Protein AF-A0A2U0TZ10-F1 (afdb_monomer_lite)

pLDDT: mean 71.14, std 18.05, range [31.08, 91.94]

Secondary structure (DSSP, 8-state):
-EEEEEEE--TTS--EEEEEEES-SSS-HHHHHHHHHHHHHHHHH------S-SSHHHHHHHHHHHHHHHHHHHHHHHH-SS---HHHHHHHHHHHTTS---HHHHHH-HHHHHHHHHHHHHSPPP-----SS----EEEEETTEEEEE---S----

InterPro domains:
  IPR012337 Ribonuclease H-like superfamily [SSF53098] (5-83)

Sequence (157 aa):
ARIITYVDIKKGKMPKLVSLLTNDFDMSMETIVAIYRRRWQIKQNFPLRYFYGESANAIKIQIWVTLIANLLLSLMQSSLQRRWSFSGLATMVRIVLMEYLNMNNFFNMPDADMKLMLEAAAESPPEVTENEQGGLSLTCCHPNYCVSMSWNEDFYV

Structure (mmCIF, N/CA/C/O backbone):
data_AF-A0A2U0TZ10-F1
#
_entry.id   AF-A0A2U0TZ10-F1
#
loop_
_atom_site.group_PDB
_atom_site.id
_atom_site.type_symbol
_atom_site.label_atom_id
_atom_site.label_alt_id
_atom_site.label_comp_id
_atom_site.label_asym_id
_atom_site.label_entity_id
_atom_site.label_seq_id
_atom_site.pdbx_PDB_ins_code
_atom_site.Cartn_x
_atom_site.Cartn_y
_atom_site.Cartn_z
_atom_site.occupancy
_atom_site.B_iso_or_equiv
_atom_site.auth_seq_id
_atom_site.auth_comp_id
_atom_site.auth_asym_id
_atom_site.auth_atom_id
_atom_site.pdbx_PDB_model_num
ATOM 1 N N . ALA A 1 1 ? -27.972 -1.404 10.215 1.00 79.94 1 ALA A N 1
ATOM 2 C CA . ALA A 1 1 ? -26.557 -1.119 10.521 1.00 79.94 1 ALA A CA 1
ATOM 3 C C . ALA A 1 1 ? -26.297 -1.340 12.010 1.00 79.94 1 ALA A C 1
ATOM 5 O O . ALA A 1 1 ? -27.170 -1.032 12.813 1.00 79.94 1 ALA A O 1
ATOM 6 N N . ARG A 1 2 ? -25.132 -1.882 12.376 1.00 88.75 2 ARG A N 1
ATOM 7 C CA . ARG A 1 2 ? -24.698 -2.157 13.757 1.00 88.75 2 ARG A CA 1
ATOM 8 C C . ARG A 1 2 ? -23.545 -1.224 14.122 1.00 88.75 2 ARG A C 1
ATOM 10 O O . ARG A 1 2 ? -22.672 -0.971 13.294 1.00 88.75 2 ARG A O 1
ATOM 17 N N . ILE A 1 3 ? -23.541 -0.719 15.352 1.00 89.81 3 ILE A N 1
ATOM 18 C CA . ILE A 1 3 ? -22.454 0.111 15.880 1.00 89.81 3 ILE A CA 1
ATOM 19 C C . ILE A 1 3 ? -21.574 -0.745 16.786 1.00 89.81 3 ILE A C 1
ATOM 21 O O . ILE A 1 3 ? -22.067 -1.469 17.648 1.00 89.81 3 ILE A O 1
ATOM 25 N N . ILE A 1 4 ? -20.267 -0.662 16.572 1.00 89.75 4 ILE A N 1
ATOM 26 C CA . ILE A 1 4 ? -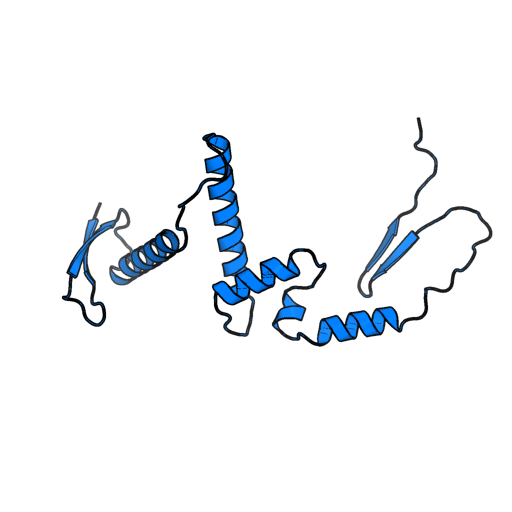19.245 -1.359 17.343 1.00 89.75 4 ILE A CA 1
ATOM 27 C C . ILE A 1 4 ? -18.343 -0.316 17.985 1.00 89.75 4 ILE A C 1
ATOM 29 O O . ILE A 1 4 ? -17.707 0.467 17.283 1.00 89.75 4 ILE A O 1
ATOM 33 N N . THR A 1 5 ? -18.249 -0.335 19.310 1.00 90.50 5 THR A N 1
ATOM 34 C CA . THR A 1 5 ? -17.362 0.556 20.060 1.00 90.50 5 THR A CA 1
ATOM 35 C C . THR A 1 5 ? -16.190 -0.246 20.597 1.00 90.50 5 THR A C 1
ATOM 37 O O . THR A 1 5 ? -16.392 -1.239 21.289 1.00 90.50 5 THR A O 1
ATOM 40 N N . TYR A 1 6 ? -14.967 0.189 20.299 1.00 89.00 6 TYR A N 1
ATOM 41 C CA . TYR A 1 6 ? -13.751 -0.426 20.826 1.00 89.00 6 TYR A CA 1
ATOM 42 C C . TYR A 1 6 ? -12.790 0.634 21.370 1.00 89.00 6 TYR A C 1
ATOM 44 O O . TYR A 1 6 ? -12.867 1.819 21.027 1.00 89.00 6 TYR A O 1
ATOM 52 N N . VAL A 1 7 ? -11.872 0.201 22.231 1.00 87.62 7 VAL A N 1
ATOM 53 C CA . VAL A 1 7 ? -10.833 1.061 22.806 1.00 87.62 7 VAL A CA 1
ATOM 54 C C . VAL A 1 7 ? -9.569 0.953 21.954 1.00 87.62 7 VAL A C 1
ATOM 56 O O . VAL A 1 7 ? -8.966 -0.115 21.851 1.00 87.62 7 VAL A O 1
ATOM 59 N N . ASP A 1 8 ? -9.143 2.057 21.339 1.00 85.31 8 ASP A N 1
ATOM 60 C CA . ASP A 1 8 ? -7.860 2.132 20.642 1.00 85.31 8 ASP A CA 1
ATOM 61 C C . ASP A 1 8 ? -6.762 2.537 21.634 1.00 85.31 8 ASP A C 1
ATOM 63 O O . ASP A 1 8 ? -6.651 3.699 22.033 1.00 85.31 8 ASP A O 1
ATOM 67 N N . ILE A 1 9 ? -5.958 1.556 22.048 1.00 84.06 9 ILE A N 1
ATOM 68 C CA . ILE A 1 9 ? -4.816 1.752 22.945 1.00 84.06 9 ILE A CA 1
ATOM 69 C C . ILE A 1 9 ? -3.562 1.928 22.083 1.00 84.06 9 ILE A C 1
ATOM 71 O O . ILE A 1 9 ? -3.116 0.996 21.413 1.00 84.06 9 ILE A O 1
ATOM 75 N N . LYS A 1 10 ? -2.980 3.131 22.091 1.00 80.62 10 LYS A N 1
ATOM 76 C CA . LYS A 1 10 ? -1.712 3.444 21.411 1.00 80.62 10 LYS A CA 1
ATOM 77 C C . LYS A 1 10 ? -0.640 3.743 22.454 1.00 80.62 10 LYS A C 1
ATOM 79 O O . LYS A 1 10 ? -0.902 4.492 23.391 1.00 80.62 10 LYS A O 1
ATOM 84 N N . LYS A 1 11 ? 0.569 3.184 22.288 1.00 72.88 11 LYS A N 1
ATOM 85 C CA . LYS A 1 11 ? 1.704 3.442 23.196 1.00 72.88 11 LYS A CA 1
ATOM 86 C C . LYS A 1 11 ? 1.907 4.956 23.362 1.00 72.88 11 LYS A C 1
ATOM 88 O O . LYS A 1 11 ? 2.079 5.661 22.370 1.00 72.88 11 LYS A O 1
ATOM 93 N N . GLY A 1 12 ? 1.855 5.436 24.606 1.00 73.81 12 GLY A N 1
ATOM 94 C CA . GLY A 1 12 ? 2.066 6.846 24.955 1.00 73.81 12 GLY A CA 1
ATOM 95 C C . GLY A 1 12 ? 0.871 7.784 24.734 1.00 73.81 12 GLY A C 1
ATOM 96 O O . GLY A 1 12 ? 1.049 8.995 24.817 1.00 73.81 12 GLY A O 1
ATOM 97 N N . LYS A 1 13 ? -0.336 7.275 24.444 1.00 79.69 13 LYS A N 1
ATOM 98 C CA . LYS A 1 13 ? -1.557 8.093 24.326 1.00 79.69 13 LYS A CA 1
ATOM 99 C C . LYS A 1 13 ? -2.681 7.548 25.201 1.00 79.69 13 LYS A C 1
ATOM 101 O O . LYS A 1 13 ? -2.763 6.346 25.441 1.00 79.69 13 LYS A O 1
ATOM 106 N N . MET A 1 14 ? -3.560 8.449 25.635 1.00 80.69 14 MET A N 1
ATOM 107 C CA . MET A 1 14 ? -4.781 8.103 26.364 1.00 80.69 14 MET A CA 1
ATOM 108 C C . MET A 1 14 ? -5.639 7.134 25.528 1.00 80.69 14 MET A C 1
ATOM 110 O O . MET A 1 14 ? -5.754 7.335 24.311 1.00 80.69 14 MET A O 1
ATOM 114 N N . PRO A 1 15 ? -6.236 6.098 26.146 1.00 84.12 15 PRO A N 1
ATOM 115 C CA . PRO A 1 15 ? -7.136 5.184 25.453 1.00 84.12 15 PRO A CA 1
ATOM 116 C C . PRO A 1 15 ? -8.307 5.969 24.854 1.00 84.12 15 PRO A C 1
ATOM 118 O O . PRO A 1 15 ? -8.990 6.714 25.556 1.00 84.12 15 PRO A O 1
ATOM 121 N N . LYS A 1 16 ? -8.527 5.826 23.542 1.00 85.25 16 LYS A N 1
ATOM 122 C CA . LYS A 1 16 ? -9.603 6.529 22.832 1.00 85.25 16 LYS A CA 1
ATOM 123 C C . LYS A 1 16 ? -10.712 5.554 22.466 1.00 85.25 16 LYS A C 1
ATOM 125 O O . LYS A 1 16 ? -10.454 4.545 21.815 1.00 85.25 16 LYS A O 1
ATOM 130 N N . LEU A 1 17 ? -11.945 5.888 22.836 1.00 86.81 17 LEU A N 1
ATOM 131 C CA . LEU A 1 17 ? -13.128 5.173 22.365 1.00 86.81 17 LEU A CA 1
ATOM 132 C C . LEU A 1 17 ? -13.387 5.537 20.902 1.00 86.81 17 LEU A C 1
ATOM 134 O O . LEU A 1 17 ? -13.510 6.713 20.549 1.00 86.81 17 LEU A O 1
ATOM 138 N N . VAL A 1 18 ? -13.436 4.520 20.049 1.00 86.88 18 VAL A N 1
ATOM 139 C CA . VAL A 1 18 ? -13.736 4.655 18.624 1.00 86.88 18 VAL A CA 1
ATOM 140 C C . VAL A 1 18 ? -14.981 3.836 18.323 1.00 86.88 18 VAL A C 1
ATOM 142 O O . VAL A 1 18 ? -15.038 2.644 18.618 1.00 86.88 18 VAL A O 1
ATOM 145 N N . SER A 1 19 ? -15.972 4.498 17.731 1.00 89.62 19 SER A N 1
ATOM 146 C CA . SER A 1 19 ? -17.214 3.885 17.271 1.00 89.62 19 SER A CA 1
ATOM 147 C C . SER A 1 19 ? -17.145 3.654 15.761 1.00 89.62 19 SER A C 1
ATOM 149 O O . SER A 1 19 ? -16.790 4.558 15.001 1.00 89.62 19 SER A O 1
ATOM 151 N N . LEU A 1 20 ? -17.432 2.427 15.334 1.00 88.94 20 LEU A N 1
ATOM 152 C CA . LEU A 1 20 ? -17.440 1.977 13.947 1.00 88.94 20 LEU A CA 1
ATOM 153 C C . LEU A 1 20 ? -18.857 1.570 13.548 1.00 88.94 20 LEU A C 1
ATOM 155 O O . LEU A 1 20 ? -19.531 0.848 14.280 1.00 88.94 20 LEU A O 1
ATOM 159 N N . LEU A 1 21 ? -19.282 1.986 12.358 1.00 89.69 21 LEU A N 1
ATOM 160 C CA . LEU A 1 21 ? -20.550 1.568 11.767 1.00 89.69 21 LEU A CA 1
ATOM 161 C C . LEU A 1 21 ? -20.302 0.407 10.800 1.00 89.69 21 LEU A C 1
ATOM 163 O O . LEU A 1 21 ? -19.526 0.543 9.857 1.00 89.69 21 LEU A O 1
ATOM 167 N N . THR A 1 22 ? -20.956 -0.729 11.010 1.00 88.44 22 THR A N 1
ATOM 168 C CA . THR A 1 22 ? -20.883 -1.884 10.108 1.00 88.44 22 THR A CA 1
ATOM 169 C C . THR A 1 22 ? -22.259 -2.211 9.533 1.00 88.44 22 THR A C 1
ATOM 171 O O . THR A 1 22 ? -23.288 -2.037 10.197 1.00 88.44 22 THR A O 1
ATOM 174 N N . ASN A 1 23 ? -22.279 -2.662 8.279 1.00 91.94 23 ASN A N 1
ATOM 175 C CA . ASN A 1 23 ? -23.472 -3.249 7.668 1.00 91.94 23 ASN A CA 1
ATOM 176 C C . ASN A 1 23 ? -23.540 -4.771 7.871 1.00 91.94 23 ASN A C 1
ATOM 178 O O . ASN A 1 23 ? -24.596 -5.363 7.697 1.00 91.94 23 ASN A O 1
ATOM 182 N N . ASP A 1 24 ? -22.420 -5.386 8.245 1.00 86.75 24 ASP A N 1
ATOM 183 C CA . ASP A 1 24 ? -22.313 -6.816 8.512 1.00 86.75 24 ASP A CA 1
ATOM 184 C C . ASP A 1 24 ? -22.652 -7.094 9.983 1.00 86.75 24 ASP A C 1
ATOM 186 O O . ASP A 1 24 ? -22.096 -6.448 10.884 1.00 86.75 24 ASP A O 1
ATOM 190 N N . PHE A 1 25 ? -23.597 -8.006 10.216 1.00 86.69 25 PHE A N 1
ATOM 191 C CA . PHE A 1 25 ? -24.086 -8.362 11.547 1.00 86.69 25 PHE A CA 1
ATOM 192 C C . PHE A 1 25 ? -23.500 -9.673 12.079 1.00 86.69 25 PHE A C 1
ATOM 194 O O . PHE A 1 25 ? -23.435 -9.822 13.301 1.00 86.69 25 PHE A O 1
ATOM 201 N N . ASP A 1 26 ? -23.037 -10.560 11.198 1.00 89.69 26 ASP A N 1
ATOM 202 C CA . ASP A 1 26 ? -22.635 -11.931 11.524 1.00 89.69 26 ASP A CA 1
ATOM 203 C C . ASP A 1 26 ? -21.159 -12.011 11.931 1.00 89.69 26 ASP A C 1
ATOM 205 O O . ASP A 1 26 ? -20.759 -12.838 12.752 1.00 89.69 26 ASP A O 1
ATOM 209 N N . MET A 1 27 ? -20.331 -11.116 11.391 1.00 88.94 27 MET A N 1
ATOM 210 C CA . MET A 1 27 ? -18.897 -11.099 11.659 1.00 88.94 27 MET A CA 1
ATOM 211 C C . MET A 1 27 ? -18.560 -10.687 13.106 1.00 88.94 27 MET A C 1
ATOM 213 O O . MET A 1 27 ? -19.210 -9.830 13.719 1.00 88.94 27 MET A O 1
ATOM 217 N N . SER A 1 28 ? -17.487 -11.270 13.659 1.00 90.81 28 SER A N 1
ATOM 218 C CA . SER A 1 28 ? -17.022 -10.945 15.013 1.00 90.81 28 SER A CA 1
ATOM 219 C C . SER A 1 28 ? -16.497 -9.509 15.124 1.00 90.81 28 SER A C 1
ATOM 221 O O . SER A 1 28 ? -15.972 -8.925 14.167 1.00 90.81 28 SER A O 1
ATOM 223 N N . MET A 1 29 ? -16.607 -8.938 16.326 1.00 87.81 29 MET A N 1
ATOM 224 C CA . MET A 1 29 ? -16.197 -7.561 16.606 1.00 87.81 29 MET A CA 1
ATOM 225 C C . MET A 1 29 ? -14.708 -7.341 16.305 1.00 87.81 29 MET A C 1
AT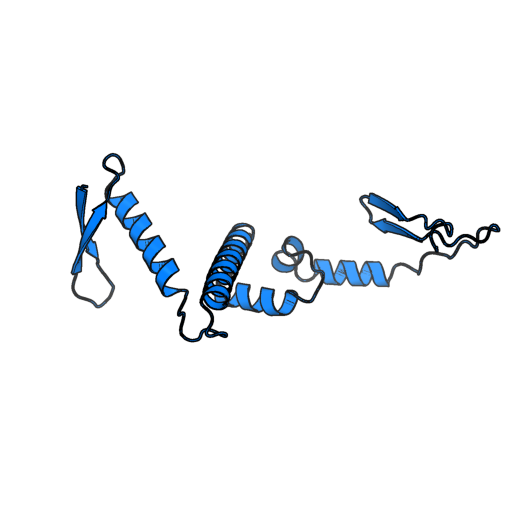OM 227 O O . MET A 1 29 ? -14.331 -6.339 15.695 1.00 87.81 29 MET A O 1
ATOM 231 N N . GLU A 1 30 ? -13.866 -8.296 16.691 1.00 89.12 30 GLU A N 1
ATOM 232 C CA . GLU A 1 30 ? -12.413 -8.253 16.528 1.00 89.12 30 GLU A CA 1
ATOM 233 C C . GLU A 1 30 ? -12.029 -8.223 15.048 1.00 89.12 30 GLU A C 1
ATOM 235 O O . GLU A 1 30 ? -11.145 -7.462 14.644 1.00 89.12 30 GLU A O 1
ATOM 240 N N . THR A 1 31 ? -12.728 -9.011 14.228 1.00 90.94 31 THR A N 1
ATOM 241 C CA . THR A 1 31 ? -12.486 -9.096 12.785 1.00 90.94 31 THR A CA 1
ATOM 242 C C . THR A 1 31 ? -12.862 -7.786 12.102 1.00 90.94 31 THR A C 1
ATOM 244 O O . THR A 1 31 ? -12.079 -7.257 11.311 1.00 90.94 31 THR A O 1
ATOM 247 N N . ILE A 1 32 ? -14.001 -7.193 12.471 1.00 90.19 32 ILE A N 1
ATOM 248 C CA . ILE A 1 32 ? -14.421 -5.886 11.952 1.00 90.19 32 ILE A CA 1
ATOM 249 C C . ILE A 1 32 ? -13.394 -4.812 12.329 1.00 90.19 32 ILE A C 1
ATOM 251 O O . ILE A 1 32 ? -12.935 -4.066 11.462 1.00 90.19 32 ILE A O 1
ATOM 255 N N . VAL A 1 33 ? -12.949 -4.764 13.588 1.00 89.75 33 VAL A N 1
ATOM 256 C CA . VAL A 1 33 ? -11.902 -3.824 14.027 1.00 89.75 33 VAL A CA 1
ATOM 257 C C . VAL A 1 33 ? -10.597 -4.043 13.251 1.00 89.75 33 VAL A C 1
ATOM 259 O O . VAL A 1 33 ? -9.965 -3.071 12.828 1.00 89.75 33 VAL A O 1
ATOM 262 N N . ALA A 1 34 ? -10.198 -5.293 13.005 1.00 89.06 34 ALA A N 1
ATOM 263 C CA . ALA A 1 34 ? -9.009 -5.617 12.219 1.00 89.06 34 ALA A CA 1
ATOM 264 C C . ALA A 1 34 ? -9.123 -5.144 10.758 1.00 89.06 34 ALA A C 1
ATOM 266 O O . ALA A 1 34 ? -8.183 -4.541 10.233 1.00 89.06 34 ALA A O 1
ATOM 267 N N . ILE A 1 35 ? -10.278 -5.342 10.116 1.00 88.75 35 ILE A N 1
ATOM 268 C CA . ILE A 1 35 ? -10.560 -4.845 8.761 1.00 88.75 35 ILE A CA 1
ATOM 269 C C . ILE A 1 35 ? -10.476 -3.317 8.728 1.00 88.75 35 ILE A C 1
ATOM 271 O O . ILE A 1 35 ? -9.790 -2.745 7.879 1.00 88.75 35 ILE A O 1
ATOM 275 N N . TYR A 1 36 ? -11.108 -2.641 9.688 1.00 88.50 36 TYR A N 1
ATOM 276 C CA . TYR A 1 36 ? -11.073 -1.183 9.790 1.00 88.50 36 TYR A CA 1
ATOM 277 C C . TYR A 1 36 ? -9.655 -0.642 10.028 1.00 88.50 36 TYR A C 1
ATOM 279 O O . TYR A 1 36 ? -9.281 0.378 9.441 1.00 88.50 36 TYR A O 1
ATOM 287 N N . ARG A 1 37 ? -8.832 -1.345 10.817 1.00 85.00 37 ARG A N 1
ATOM 288 C CA . ARG A 1 37 ? -7.408 -1.021 11.002 1.00 85.00 37 ARG A CA 1
ATOM 289 C C . ARG A 1 37 ? -6.616 -1.156 9.702 1.00 85.00 37 ARG A C 1
ATOM 291 O O . ARG A 1 37 ? -5.872 -0.237 9.363 1.00 85.00 37 ARG A O 1
ATOM 298 N N . ARG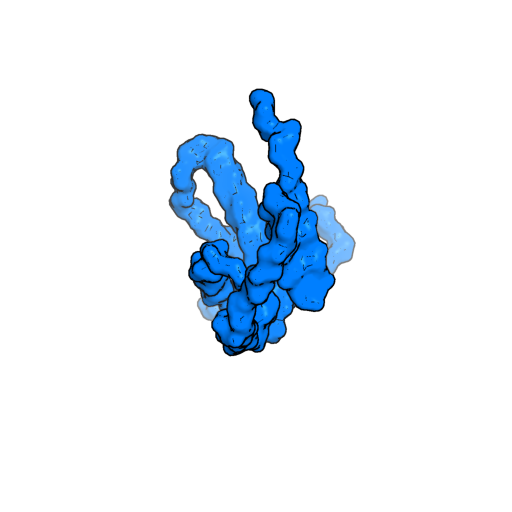 A 1 38 ? -6.807 -2.243 8.948 1.00 84.50 38 ARG A N 1
ATOM 299 C CA . ARG A 1 38 ? -6.164 -2.440 7.633 1.00 84.50 38 ARG A CA 1
ATOM 300 C C . ARG A 1 38 ? -6.581 -1.355 6.638 1.00 84.50 38 ARG A C 1
ATOM 302 O O . ARG A 1 38 ? -5.727 -0.747 6.000 1.00 84.50 38 ARG A O 1
ATOM 309 N N . ARG A 1 39 ? -7.877 -1.026 6.580 1.00 85.25 39 ARG A N 1
ATOM 310 C CA . ARG A 1 39 ? -8.406 0.062 5.739 1.00 85.25 39 ARG A CA 1
ATOM 311 C C . ARG A 1 39 ? -7.739 1.401 6.056 1.00 85.25 39 ARG A C 1
ATOM 313 O O . ARG A 1 39 ? -7.405 2.159 5.149 1.00 85.25 39 ARG A O 1
ATOM 320 N N . TRP A 1 40 ? -7.538 1.696 7.341 1.00 80.69 40 TRP A N 1
ATOM 321 C CA . TRP A 1 40 ? -6.869 2.923 7.770 1.00 80.69 40 TRP A CA 1
ATOM 322 C C . TRP A 1 40 ? -5.400 2.978 7.336 1.00 80.69 40 TRP A C 1
ATOM 324 O O . TRP A 1 40 ? -4.951 4.027 6.884 1.00 80.69 40 TRP A O 1
ATOM 334 N N . GLN A 1 41 ? -4.665 1.866 7.432 1.00 74.25 41 GLN A N 1
ATOM 335 C CA . GLN A 1 41 ? -3.268 1.794 6.984 1.00 74.25 41 GLN A CA 1
ATOM 336 C C . GLN A 1 41 ? -3.143 2.089 5.487 1.00 74.25 41 GLN A C 1
ATOM 338 O O . GLN A 1 41 ? -2.352 2.944 5.102 1.00 74.25 41 GLN A O 1
ATOM 343 N N . ILE A 1 42 ? -3.990 1.466 4.662 1.00 72.19 42 ILE A N 1
ATOM 344 C CA . ILE A 1 42 ? -4.014 1.707 3.213 1.00 72.19 42 ILE A CA 1
ATOM 345 C C . ILE A 1 42 ? -4.304 3.184 2.927 1.00 72.19 42 ILE A C 1
ATOM 347 O O . ILE A 1 42 ? -3.596 3.803 2.143 1.00 72.19 42 ILE A O 1
ATOM 351 N N . LYS A 1 43 ? -5.280 3.790 3.620 1.00 70.56 43 LYS A N 1
ATOM 352 C CA . LYS A 1 43 ? -5.589 5.220 3.459 1.00 70.56 43 LYS A CA 1
ATOM 353 C C . LYS A 1 43 ? -4.397 6.128 3.796 1.00 70.56 43 LYS A C 1
ATOM 355 O O . LYS A 1 43 ? -4.206 7.135 3.127 1.00 70.56 43 LYS A O 1
ATOM 360 N N . GLN A 1 44 ? -3.630 5.814 4.841 1.00 70.44 44 GLN A N 1
ATOM 361 C CA . GLN A 1 44 ? -2.485 6.634 5.258 1.00 70.44 44 GLN A CA 1
ATOM 362 C C . GLN A 1 44 ? -1.262 6.467 4.348 1.00 70.44 44 GLN A C 1
ATOM 364 O O . GLN A 1 44 ? -0.495 7.413 4.194 1.00 70.44 44 GLN A O 1
ATOM 369 N N . ASN A 1 45 ? -1.096 5.301 3.722 1.00 68.88 45 ASN A N 1
ATOM 370 C CA . ASN A 1 45 ? 0.036 5.022 2.835 1.00 68.88 45 ASN A CA 1
ATOM 371 C C . ASN A 1 45 ? -0.011 5.803 1.507 1.00 68.88 45 ASN A C 1
ATOM 373 O O . ASN A 1 45 ? 0.992 5.837 0.801 1.00 68.88 45 ASN A O 1
ATOM 377 N N . PHE A 1 46 ? -1.128 6.467 1.185 1.00 67.75 46 PHE A N 1
ATOM 378 C CA . PHE A 1 46 ? -1.268 7.312 -0.004 1.00 67.75 46 PHE A CA 1
ATOM 379 C C . PHE A 1 46 ? -1.463 8.785 0.366 1.00 67.75 46 PHE A C 1
ATOM 381 O O . PHE A 1 46 ? -2.591 9.291 0.344 1.00 67.75 46 PHE A O 1
ATOM 388 N N . PRO A 1 47 ? -0.389 9.525 0.688 1.00 63.00 47 PRO A N 1
ATOM 389 C CA . PRO A 1 47 ? -0.462 10.974 0.722 1.00 63.00 47 PRO A CA 1
ATOM 390 C C . PRO A 1 47 ? -0.639 11.493 -0.715 1.00 63.00 47 PRO A C 1
ATOM 392 O O . PRO A 1 47 ? 0.334 11.794 -1.401 1.00 63.00 47 PRO A O 1
ATOM 395 N N . LEU A 1 48 ? -1.887 11.607 -1.179 1.00 64.25 48 LEU A N 1
ATOM 396 C CA . LEU A 1 48 ? -2.259 12.297 -2.421 1.00 64.25 48 LEU A CA 1
ATOM 397 C C . LEU A 1 48 ? -2.044 13.807 -2.233 1.00 64.25 48 LEU A C 1
ATOM 399 O O . LEU A 1 48 ? -2.989 14.565 -2.034 1.00 64.25 48 LEU A O 1
ATOM 403 N N . ARG A 1 49 ? -0.781 14.236 -2.165 1.00 60.12 49 ARG A N 1
ATOM 404 C CA . ARG A 1 49 ? -0.420 15.643 -1.940 1.00 60.12 49 ARG A CA 1
ATOM 405 C C . ARG A 1 49 ? -0.329 16.446 -3.232 1.00 60.12 49 ARG A C 1
ATOM 407 O O . ARG A 1 49 ? -0.595 17.640 -3.193 1.00 60.12 49 ARG A O 1
ATOM 414 N N . TYR A 1 50 ? 0.021 15.808 -4.347 1.00 63.19 50 TYR A N 1
ATOM 415 C CA . TYR A 1 50 ? 0.241 16.484 -5.623 1.00 63.19 50 TYR A CA 1
ATOM 416 C C . TYR A 1 50 ? -0.287 15.611 -6.761 1.00 63.19 50 TYR A C 1
ATOM 418 O O . TYR A 1 50 ? 0.157 14.476 -6.928 1.00 63.19 50 TYR A O 1
ATOM 426 N N . PHE A 1 51 ? -1.256 16.132 -7.512 1.00 72.75 51 PHE A N 1
ATOM 427 C CA . PHE A 1 51 ? -1.734 15.515 -8.745 1.00 72.75 51 PHE A CA 1
ATOM 428 C C . PHE A 1 51 ? -0.937 16.096 -9.913 1.00 72.75 51 PHE A C 1
ATOM 430 O O . PHE A 1 51 ? -0.787 17.309 -10.014 1.00 72.75 51 PHE A O 1
ATOM 437 N N . TYR A 1 52 ? -0.441 15.243 -10.809 1.00 70.31 52 TYR A N 1
ATOM 438 C CA . TYR A 1 52 ? 0.340 15.676 -11.980 1.00 70.31 52 TYR A CA 1
ATOM 439 C C . TYR A 1 52 ? -0.524 16.277 -13.107 1.00 70.31 52 TYR A C 1
ATOM 441 O O . TYR A 1 52 ? -0.003 16.657 -14.149 1.00 70.31 52 TYR A O 1
ATOM 449 N N . GLY A 1 53 ? -1.845 16.343 -12.925 1.00 79.00 53 GLY A N 1
ATOM 450 C CA . GLY A 1 53 ? -2.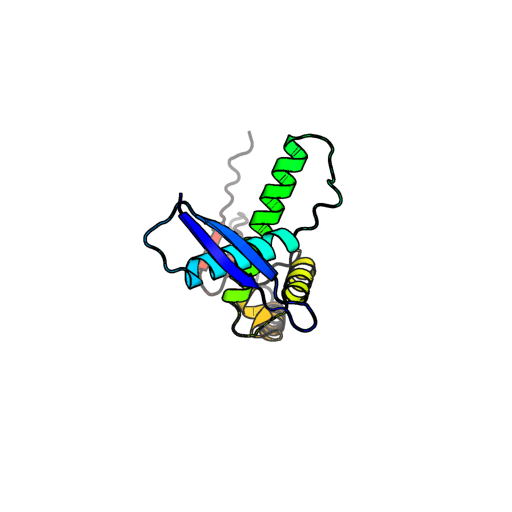771 16.915 -13.898 1.00 79.00 53 GLY A CA 1
ATOM 451 C C . GLY A 1 53 ? -4.050 17.399 -13.227 1.00 79.00 53 GLY A C 1
ATOM 452 O O . GLY A 1 53 ? -4.511 16.795 -12.260 1.00 79.00 53 GLY A O 1
ATOM 453 N N . GLU A 1 54 ? -4.619 18.484 -13.750 1.00 80.56 54 GLU A N 1
ATOM 454 C CA . GLU A 1 54 ? -5.807 19.140 -13.180 1.00 80.56 54 GLU A CA 1
ATOM 455 C C . GLU A 1 54 ? -7.129 18.532 -13.675 1.00 80.56 54 GLU A C 1
ATOM 457 O O . GLU A 1 54 ? -8.193 18.787 -13.111 1.00 80.56 54 GLU A O 1
ATOM 462 N N . SER A 1 55 ? -7.093 17.698 -14.721 1.00 89.75 55 SER A N 1
ATOM 463 C CA . SER A 1 55 ? -8.308 17.089 -15.261 1.00 89.75 55 SER A CA 1
ATOM 464 C C . SER A 1 55 ? -8.815 15.950 -14.372 1.00 89.75 55 SER A C 1
ATOM 466 O O . SER A 1 55 ? -8.054 15.114 -13.878 1.00 89.75 55 SER A O 1
ATOM 468 N N . ALA A 1 56 ? -10.139 15.853 -14.224 1.00 88.06 56 ALA A N 1
ATOM 469 C CA . ALA A 1 56 ? -10.768 14.789 -13.440 1.00 88.06 56 ALA A CA 1
ATOM 470 C C . ALA A 1 56 ? -10.399 13.382 -13.948 1.00 88.06 56 ALA A C 1
ATOM 472 O O . ALA A 1 56 ? -10.309 12.442 -13.159 1.00 88.06 56 ALA A O 1
ATOM 473 N N . ASN A 1 57 ? -10.165 13.227 -15.256 1.00 87.88 57 ASN A N 1
ATOM 474 C CA . ASN A 1 57 ? -9.723 11.959 -15.829 1.00 87.88 57 ASN A CA 1
ATOM 475 C C . ASN A 1 57 ? -8.270 11.632 -15.448 1.00 87.88 57 ASN A C 1
ATOM 477 O O . ASN A 1 57 ? -7.991 10.508 -15.039 1.00 87.88 57 ASN A O 1
ATOM 481 N N . ALA A 1 58 ? -7.365 12.617 -15.501 1.00 86.25 58 ALA A N 1
ATOM 482 C CA . ALA A 1 58 ? -5.975 12.431 -15.087 1.00 86.25 58 ALA A CA 1
ATOM 483 C C . ALA A 1 58 ? -5.883 12.016 -13.613 1.00 86.25 58 ALA A C 1
ATOM 485 O O . ALA A 1 58 ? -5.167 11.075 -13.280 1.00 86.25 58 ALA A O 1
ATOM 486 N N . ILE A 1 59 ? -6.678 12.648 -12.745 1.00 86.50 59 ILE A N 1
ATOM 487 C CA . ILE A 1 59 ? -6.755 12.300 -11.322 1.00 86.50 59 ILE A CA 1
ATOM 488 C C . ILE A 1 59 ? -7.280 10.869 -11.130 1.00 86.50 59 ILE A C 1
ATOM 490 O O . ILE A 1 59 ? -6.695 10.098 -10.368 1.00 86.50 59 ILE A O 1
ATOM 494 N N . LYS A 1 60 ? -8.347 10.475 -11.840 1.00 88.31 60 LYS A N 1
ATOM 495 C CA . LYS A 1 60 ? -8.879 9.101 -11.776 1.00 88.31 60 LYS A CA 1
ATOM 496 C C . LYS A 1 60 ? -7.819 8.077 -12.171 1.00 88.31 60 LYS A C 1
ATOM 498 O O . LYS A 1 60 ? -7.602 7.124 -11.429 1.00 88.31 60 LYS A O 1
ATOM 503 N N . ILE A 1 61 ? -7.148 8.285 -13.303 1.00 90.31 61 ILE A N 1
ATOM 504 C CA . ILE A 1 61 ? -6.100 7.381 -13.791 1.00 90.31 61 ILE A CA 1
ATOM 505 C C . ILE A 1 61 ? -4.954 7.293 -12.777 1.00 90.31 61 ILE A C 1
ATOM 507 O O . ILE A 1 61 ? -4.533 6.190 -12.443 1.00 90.31 61 ILE A O 1
ATOM 511 N N . GLN A 1 62 ? -4.502 8.419 -12.217 1.00 85.00 62 GLN A N 1
ATOM 512 C CA . GLN A 1 62 ? -3.446 8.434 -11.198 1.00 85.00 62 GLN A CA 1
ATOM 513 C C . GLN A 1 62 ? -3.817 7.598 -9.969 1.00 85.00 62 GLN A C 1
ATOM 515 O O . GLN A 1 62 ? -2.989 6.830 -9.477 1.00 85.00 62 GLN A O 1
ATOM 520 N N . ILE A 1 63 ? -5.064 7.696 -9.499 1.00 85.75 63 ILE A N 1
ATOM 521 C CA . ILE A 1 63 ? -5.551 6.894 -8.371 1.00 85.75 63 ILE A CA 1
ATOM 522 C C . ILE A 1 63 ? -5.568 5.408 -8.745 1.00 85.75 63 ILE A C 1
ATOM 524 O O . ILE A 1 63 ? -5.027 4.593 -8.001 1.00 85.75 63 ILE A O 1
ATOM 528 N N . TRP A 1 64 ? -6.132 5.049 -9.902 1.00 89.56 64 TRP A N 1
ATOM 529 C CA . TRP A 1 64 ? -6.205 3.655 -10.349 1.00 89.56 64 TRP A CA 1
ATOM 530 C C . TRP A 1 64 ? -4.822 3.015 -10.510 1.00 89.56 64 TRP A C 1
ATOM 532 O O . TRP A 1 64 ? -4.591 1.935 -9.972 1.00 89.56 64 TRP A O 1
ATOM 542 N N . VAL A 1 65 ? -3.882 3.697 -11.169 1.00 89.12 65 VAL A N 1
ATOM 543 C CA . VAL A 1 65 ? -2.502 3.215 -11.347 1.00 89.12 65 VAL A CA 1
ATOM 544 C C . VAL A 1 65 ? -1.811 3.026 -9.997 1.00 89.12 65 VAL A C 1
ATOM 546 O O . VAL A 1 65 ? -1.183 1.997 -9.760 1.00 89.12 65 VAL A O 1
ATOM 549 N N . THR A 1 66 ? -1.975 3.978 -9.079 1.00 86.00 66 THR A N 1
ATOM 550 C CA . THR A 1 66 ? -1.380 3.916 -7.737 1.00 86.00 66 THR A CA 1
ATOM 551 C C . THR A 1 66 ? -1.927 2.736 -6.921 1.00 86.00 66 THR A C 1
ATOM 553 O O . THR A 1 66 ? -1.172 2.049 -6.229 1.00 86.00 66 THR A O 1
ATOM 556 N N . LEU A 1 67 ? -3.230 2.454 -7.033 1.00 85.81 67 LEU A N 1
ATOM 557 C CA . LEU A 1 67 ? -3.861 1.299 -6.389 1.00 85.81 67 LEU A CA 1
ATOM 558 C C . LEU A 1 67 ? -3.362 -0.030 -6.971 1.00 85.81 67 LEU A C 1
ATOM 560 O O . LEU A 1 67 ? -3.042 -0.939 -6.203 1.00 85.81 67 LEU A O 1
ATOM 564 N N . ILE A 1 68 ? -3.251 -0.127 -8.301 1.00 89.81 68 ILE A N 1
ATOM 565 C CA . ILE A 1 68 ? -2.721 -1.314 -8.989 1.00 89.81 68 ILE A CA 1
ATOM 566 C C . ILE A 1 68 ? -1.263 -1.555 -8.583 1.00 89.81 68 ILE A C 1
ATOM 568 O O . ILE A 1 68 ? -0.923 -2.657 -8.159 1.00 89.81 68 ILE A O 1
ATOM 572 N N . ALA A 1 69 ? -0.412 -0.528 -8.626 1.00 88.81 69 ALA A N 1
ATOM 573 C CA . ALA A 1 69 ? 0.993 -0.644 -8.244 1.00 88.81 69 ALA A CA 1
ATOM 574 C C . ALA A 1 69 ? 1.165 -1.108 -6.787 1.00 88.81 69 ALA A C 1
ATOM 576 O O . ALA A 1 69 ? 1.964 -1.998 -6.507 1.00 88.81 69 ALA A O 1
ATOM 577 N N . ASN A 1 70 ? 0.380 -0.568 -5.850 1.00 85.75 70 ASN A N 1
ATOM 578 C CA . ASN A 1 70 ? 0.432 -0.992 -4.450 1.00 85.75 70 ASN A CA 1
ATOM 579 C C . ASN A 1 70 ? -0.026 -2.444 -4.248 1.00 85.75 70 ASN A C 1
ATOM 581 O O . ASN A 1 70 ? 0.534 -3.156 -3.410 1.00 85.75 70 ASN A O 1
ATOM 585 N N . LEU A 1 71 ? -1.032 -2.890 -5.005 1.00 87.12 71 LEU A N 1
ATOM 586 C CA . LEU A 1 71 ? -1.458 -4.286 -4.997 1.00 87.12 71 LEU A CA 1
ATOM 587 C C . LEU A 1 71 ? -0.335 -5.197 -5.505 1.00 87.12 71 LEU A C 1
ATOM 589 O O . LEU A 1 71 ? 0.004 -6.162 -4.826 1.00 87.12 71 LEU A O 1
ATOM 593 N N . LEU A 1 72 ? 0.282 -4.860 -6.641 1.00 87.81 72 LEU A N 1
ATOM 594 C CA . LEU A 1 72 ? 1.398 -5.619 -7.213 1.00 87.81 72 LEU A CA 1
ATOM 595 C C . LEU A 1 72 ? 2.592 -5.689 -6.254 1.00 87.81 72 LEU A C 1
ATOM 597 O O . LEU A 1 72 ? 3.123 -6.772 -6.018 1.00 87.81 72 LEU A O 1
ATOM 601 N N . LEU A 1 73 ? 2.964 -4.569 -5.627 1.00 86.25 73 LEU A N 1
ATOM 602 C CA . LEU A 1 73 ? 4.015 -4.535 -4.605 1.00 86.25 73 LEU A CA 1
ATOM 603 C C . LEU A 1 73 ? 3.684 -5.438 -3.410 1.00 86.25 73 LEU A C 1
ATOM 605 O O . LEU A 1 73 ? 4.565 -6.128 -2.905 1.00 86.25 73 LEU A O 1
ATOM 609 N N . SER A 1 74 ? 2.421 -5.466 -2.974 1.00 85.38 74 SER A N 1
ATOM 610 C CA . SER A 1 74 ? 1.974 -6.317 -1.862 1.00 85.38 74 SER A CA 1
ATOM 611 C C . SER A 1 74 ? 1.997 -7.804 -2.228 1.00 85.38 74 SER A C 1
ATOM 613 O O . SER A 1 74 ? 2.442 -8.630 -1.432 1.00 85.38 74 SER A O 1
ATOM 615 N N . LEU A 1 75 ? 1.558 -8.151 -3.442 1.00 86.69 75 LEU A N 1
ATOM 616 C CA . LEU A 1 75 ? 1.614 -9.521 -3.959 1.00 86.69 75 LEU A CA 1
ATOM 617 C C . LEU A 1 75 ? 3.057 -10.000 -4.089 1.00 86.69 75 LEU A C 1
ATOM 619 O O . LEU A 1 75 ? 3.392 -11.099 -3.642 1.00 86.69 75 LEU A O 1
ATOM 623 N N . MET A 1 76 ? 3.933 -9.152 -4.618 1.00 83.44 76 MET A N 1
ATOM 624 C CA . MET A 1 76 ? 5.351 -9.460 -4.698 1.00 83.44 76 MET A CA 1
ATOM 625 C C . MET A 1 76 ? 5.953 -9.630 -3.302 1.00 83.44 76 MET A C 1
ATOM 627 O O . MET A 1 76 ? 6.610 -10.633 -3.054 1.00 83.44 76 MET A O 1
ATOM 631 N N . GLN A 1 77 ? 5.646 -8.747 -2.346 1.00 83.75 77 GLN A N 1
ATOM 632 C CA . GLN A 1 77 ? 6.090 -8.906 -0.958 1.00 83.75 77 GLN A CA 1
ATOM 633 C C . GLN A 1 77 ? 5.634 -10.240 -0.344 1.00 83.75 77 GLN A C 1
ATOM 635 O O . GLN A 1 77 ? 6.383 -10.833 0.425 1.00 83.75 77 GLN A O 1
ATOM 640 N N . SER A 1 78 ? 4.431 -10.719 -0.684 1.00 83.12 78 SER A N 1
ATOM 641 C CA . SER A 1 78 ? 3.918 -12.013 -0.211 1.00 83.12 78 SER A CA 1
ATOM 642 C C . SER A 1 78 ? 4.554 -13.229 -0.889 1.00 83.12 78 SER A C 1
ATOM 644 O O . SER A 1 78 ? 4.613 -14.294 -0.283 1.00 83.12 78 SER A O 1
ATOM 646 N N . SER A 1 79 ? 5.048 -13.069 -2.119 1.00 79.88 79 SER A N 1
ATOM 647 C CA . SER A 1 79 ? 5.716 -14.136 -2.879 1.00 79.88 79 SER A CA 1
ATOM 648 C C . SER A 1 79 ? 7.171 -14.338 -2.437 1.00 79.88 79 SER A C 1
ATOM 650 O O . SER A 1 79 ? 7.766 -15.384 -2.682 1.00 79.88 79 SER A O 1
ATOM 652 N N . LEU A 1 80 ? 7.754 -13.337 -1.771 1.00 79.25 80 LEU A N 1
ATOM 653 C CA . LEU A 1 80 ? 9.132 -13.355 -1.297 1.00 79.25 80 LEU A CA 1
ATOM 654 C C . LEU A 1 80 ? 9.265 -14.092 0.035 1.00 79.25 80 LEU A C 1
ATOM 656 O O . LEU A 1 80 ? 8.575 -13.790 1.006 1.00 79.25 80 LEU A O 1
ATOM 660 N N . GLN A 1 81 ? 10.230 -15.011 0.112 1.00 71.12 81 GLN A N 1
ATOM 661 C CA . GLN A 1 81 ? 10.515 -15.749 1.347 1.00 71.12 81 GLN A CA 1
ATOM 662 C C . GLN A 1 81 ? 11.158 -14.854 2.421 1.00 71.12 81 GLN A C 1
ATOM 664 O O . GLN A 1 81 ? 10.953 -15.047 3.622 1.00 71.12 81 GLN A O 1
ATOM 669 N N . ARG A 1 82 ? 11.930 -13.841 2.003 1.00 71.81 82 ARG A N 1
ATOM 670 C CA . ARG A 1 82 ? 12.581 -12.873 2.897 1.00 71.81 82 ARG A CA 1
ATOM 671 C C . ARG A 1 82 ? 11.648 -11.694 3.174 1.00 71.81 82 ARG A C 1
ATOM 673 O O . ARG A 1 82 ? 11.058 -11.124 2.262 1.00 71.81 82 ARG A O 1
ATOM 680 N N . ARG A 1 83 ? 11.563 -11.260 4.435 1.00 72.31 83 ARG A N 1
ATOM 681 C CA . ARG A 1 83 ? 10.797 -10.060 4.812 1.00 72.31 83 ARG A CA 1
ATOM 682 C C . ARG A 1 83 ? 11.534 -8.796 4.366 1.00 72.31 83 ARG A C 1
ATOM 684 O O . ARG A 1 83 ? 12.465 -8.359 5.034 1.00 72.31 83 ARG A O 1
ATOM 691 N N . TRP A 1 84 ? 11.091 -8.199 3.263 1.00 76.25 84 TRP A N 1
ATOM 692 C CA . TRP A 1 84 ? 11.537 -6.875 2.820 1.00 76.25 84 TRP A CA 1
ATOM 693 C C . TRP A 1 84 ? 10.628 -5.773 3.371 1.00 76.25 84 TRP A C 1
ATOM 695 O O . TRP A 1 84 ? 9.422 -5.972 3.553 1.00 76.25 84 TRP A O 1
ATOM 705 N N . SER A 1 85 ? 11.203 -4.595 3.634 1.00 82.88 85 SER A N 1
ATOM 706 C CA . SER A 1 85 ? 10.415 -3.399 3.944 1.00 82.88 85 SER A CA 1
ATOM 707 C C . SER A 1 85 ? 9.720 -2.892 2.677 1.00 82.88 85 SER A C 1
ATOM 709 O O . SER A 1 85 ? 10.270 -2.987 1.581 1.00 82.88 85 SER A O 1
ATOM 711 N N . PHE A 1 86 ? 8.521 -2.320 2.818 1.00 81.94 86 PHE A N 1
ATOM 712 C CA . PHE A 1 86 ? 7.742 -1.825 1.676 1.00 81.94 86 PHE A CA 1
ATOM 713 C C . PHE A 1 86 ? 8.507 -0.771 0.855 1.00 81.94 86 PHE A C 1
ATOM 715 O O . PHE A 1 86 ? 8.547 -0.842 -0.368 1.00 81.94 86 PHE A O 1
ATOM 722 N N . SER A 1 87 ? 9.173 0.171 1.533 1.00 82.31 87 SER A N 1
ATOM 723 C CA . SER A 1 87 ? 9.975 1.222 0.887 1.00 82.31 87 SER A CA 1
ATOM 724 C C . SER A 1 87 ? 11.192 0.660 0.141 1.00 82.31 87 SER A C 1
ATOM 726 O O . SER A 1 87 ? 11.472 1.064 -0.989 1.00 82.31 87 SER A O 1
ATOM 728 N N . GLY A 1 88 ? 11.892 -0.310 0.743 1.00 84.19 88 GLY A N 1
ATOM 729 C CA . GLY A 1 88 ? 13.034 -0.964 0.104 1.00 84.19 88 GLY A CA 1
ATOM 730 C C . GLY A 1 88 ? 12.612 -1.730 -1.146 1.00 84.19 88 GLY A C 1
ATOM 731 O O . GLY A 1 88 ? 13.219 -1.568 -2.199 1.00 84.19 88 GLY A O 1
ATOM 732 N N . LEU A 1 89 ? 11.513 -2.482 -1.054 1.00 85.56 89 LEU A N 1
ATOM 733 C CA . LEU A 1 89 ? 10.950 -3.217 -2.182 1.00 85.56 89 LEU A CA 1
ATOM 734 C C . LEU A 1 89 ? 10.514 -2.277 -3.315 1.00 85.56 89 LEU A C 1
ATOM 736 O O . LEU A 1 89 ? 10.877 -2.497 -4.464 1.00 85.56 89 LEU A O 1
ATOM 740 N N . ALA A 1 90 ? 9.803 -1.193 -2.993 1.00 85.94 90 ALA A N 1
ATOM 741 C CA . ALA A 1 90 ? 9.392 -0.195 -3.978 1.00 85.94 90 ALA A CA 1
ATOM 742 C C . ALA A 1 90 ? 10.590 0.486 -4.663 1.00 85.94 90 ALA A C 1
ATOM 744 O O . ALA A 1 90 ? 10.548 0.748 -5.863 1.00 85.94 90 ALA A O 1
ATOM 745 N N . THR A 1 91 ? 11.671 0.746 -3.921 1.00 85.69 91 THR A N 1
ATOM 746 C CA . THR A 1 91 ? 12.906 1.318 -4.480 1.00 85.69 91 THR A CA 1
ATOM 747 C C . THR A 1 91 ? 13.592 0.340 -5.427 1.00 85.69 91 THR A C 1
ATOM 749 O O . THR A 1 91 ? 13.992 0.737 -6.515 1.00 85.69 91 THR A O 1
ATOM 752 N N . MET A 1 92 ? 13.676 -0.939 -5.054 1.00 83.25 92 MET A N 1
ATOM 753 C CA . MET A 1 92 ? 14.255 -1.969 -5.919 1.00 83.25 92 MET A CA 1
ATOM 754 C C . MET A 1 92 ? 13.449 -2.143 -7.200 1.00 83.25 92 MET A C 1
ATOM 756 O O . MET A 1 92 ? 14.027 -2.107 -8.277 1.00 83.25 92 MET A O 1
ATOM 760 N N . VAL A 1 93 ? 12.117 -2.216 -7.105 1.00 85.00 93 VAL A N 1
ATOM 761 C CA . VAL A 1 93 ? 11.254 -2.251 -8.295 1.00 85.00 93 VAL A CA 1
ATOM 762 C C . VAL A 1 93 ? 11.484 -1.033 -9.166 1.00 85.00 93 VAL A C 1
ATOM 764 O O . VAL A 1 93 ? 11.583 -1.180 -10.369 1.00 85.00 93 VAL A O 1
ATOM 767 N N . ARG A 1 94 ? 11.610 0.166 -8.590 1.00 85.06 94 ARG A N 1
ATOM 768 C CA . ARG A 1 94 ? 11.877 1.380 -9.369 1.00 85.06 94 ARG A CA 1
ATOM 769 C C . ARG A 1 94 ? 13.185 1.298 -10.167 1.00 85.06 94 ARG A C 1
ATOM 771 O O . ARG A 1 94 ? 13.223 1.836 -11.267 1.00 85.06 94 ARG A O 1
ATOM 778 N N . ILE A 1 95 ? 14.228 0.685 -9.609 1.00 83.88 95 ILE A N 1
ATOM 779 C CA . ILE A 1 95 ? 15.529 0.520 -10.276 1.00 83.88 95 ILE A CA 1
ATOM 780 C C . ILE A 1 95 ? 15.429 -0.568 -11.354 1.00 83.88 95 ILE A C 1
ATOM 782 O O . ILE A 1 95 ? 15.811 -0.336 -12.494 1.00 83.88 95 ILE A O 1
ATOM 786 N N . VAL A 1 96 ? 14.836 -1.709 -11.002 1.00 81.62 96 VAL A N 1
ATOM 787 C CA . VAL A 1 96 ? 14.732 -2.903 -11.853 1.00 81.62 96 VAL A CA 1
ATOM 788 C C . VAL A 1 96 ? 13.655 -2.776 -12.936 1.00 81.62 96 VAL A C 1
ATOM 790 O O . VAL A 1 96 ? 13.688 -3.515 -13.906 1.00 81.62 96 VAL A O 1
ATOM 793 N N . LEU A 1 97 ? 12.704 -1.838 -12.831 1.00 77.94 97 LEU A N 1
ATOM 794 C CA . LEU A 1 97 ? 11.575 -1.715 -13.770 1.00 77.94 97 LEU A CA 1
ATOM 795 C C . LEU A 1 97 ? 12.013 -1.594 -15.239 1.00 77.94 97 LEU A C 1
ATOM 797 O O . LEU A 1 97 ? 11.255 -1.970 -16.127 1.00 77.94 97 LEU A O 1
ATOM 801 N N . MET A 1 98 ? 13.206 -1.046 -15.481 1.00 76.56 98 MET A N 1
ATOM 802 C CA . MET A 1 98 ? 13.770 -0.875 -16.822 1.00 76.56 98 MET A CA 1
ATOM 803 C C . MET A 1 98 ? 14.606 -2.074 -17.301 1.00 76.56 98 MET A C 1
ATOM 805 O O . MET A 1 98 ? 15.025 -2.089 -18.454 1.00 76.56 98 MET A O 1
ATOM 809 N N . GLU A 1 99 ? 14.848 -3.072 -16.451 1.00 73.19 99 GLU A N 1
ATOM 810 C CA . GLU A 1 99 ? 15.653 -4.259 -16.746 1.00 73.19 99 GLU A CA 1
ATOM 811 C C . GLU A 1 99 ? 14.763 -5.503 -16.898 1.00 73.19 99 GLU A C 1
ATOM 813 O O . GLU A 1 99 ? 13.756 -5.673 -16.207 1.00 73.19 99 GLU A O 1
ATOM 818 N N . TYR A 1 100 ? 15.141 -6.411 -17.801 1.00 67.94 100 TYR A N 1
ATOM 819 C CA . TYR A 1 100 ? 14.431 -7.677 -17.994 1.00 67.94 100 TYR A CA 1
ATOM 820 C C . TYR A 1 100 ? 14.920 -8.717 -16.975 1.00 67.94 100 TYR A C 1
ATOM 822 O O . TYR A 1 100 ? 15.715 -9.594 -17.305 1.00 67.94 100 TYR A O 1
ATOM 830 N N . LEU A 1 101 ? 14.477 -8.592 -15.719 1.00 67.75 101 LEU A N 1
ATOM 831 C CA . LEU A 1 101 ? 14.853 -9.504 -14.632 1.00 67.75 101 LEU A CA 1
ATOM 832 C C . LEU A 1 101 ? 13.703 -10.416 -14.208 1.00 67.75 101 LEU A C 1
ATOM 834 O O . LEU A 1 101 ? 12.542 -10.004 -14.100 1.00 67.75 101 LEU A O 1
ATOM 838 N N . ASN A 1 102 ? 14.041 -11.663 -13.872 1.00 68.62 102 ASN A N 1
ATOM 839 C CA . ASN A 1 102 ? 13.096 -12.549 -13.213 1.00 68.62 102 ASN A CA 1
ATOM 840 C C . ASN A 1 102 ? 13.049 -12.202 -11.721 1.00 68.62 102 ASN A C 1
ATOM 842 O O . ASN A 1 102 ? 13.910 -12.603 -10.938 1.00 68.62 102 ASN A O 1
ATOM 846 N N . MET A 1 103 ? 12.007 -11.470 -11.321 1.00 66.12 103 MET A N 1
ATOM 847 C CA . MET A 1 103 ? 11.823 -10.974 -9.951 1.00 66.12 103 MET A CA 1
ATOM 848 C C . MET A 1 103 ? 11.990 -12.075 -8.891 1.00 66.12 103 MET A C 1
ATOM 850 O O . MET A 1 103 ? 12.577 -11.841 -7.836 1.00 66.12 103 MET A O 1
ATOM 854 N N . ASN A 1 104 ? 11.517 -13.296 -9.160 1.00 65.56 104 ASN A N 1
ATOM 855 C CA . ASN A 1 104 ? 11.612 -14.384 -8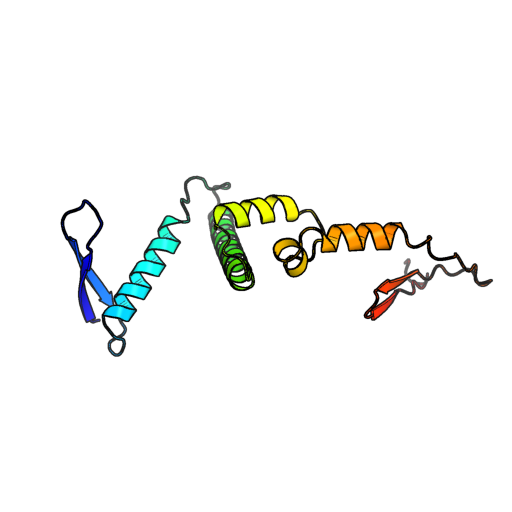.190 1.00 65.56 104 ASN A CA 1
ATOM 856 C C . ASN A 1 104 ? 13.058 -14.869 -7.991 1.00 65.56 104 ASN A C 1
ATOM 858 O O . ASN A 1 104 ? 13.442 -15.190 -6.867 1.00 65.56 104 ASN A O 1
ATOM 862 N N . ASN A 1 105 ? 13.870 -14.886 -9.048 1.00 64.56 105 ASN A N 1
ATOM 863 C CA . ASN A 1 105 ? 15.282 -15.251 -8.952 1.00 64.56 105 ASN A CA 1
ATOM 864 C C . ASN A 1 105 ? 16.082 -14.125 -8.299 1.00 64.56 105 ASN A C 1
ATOM 866 O O . ASN A 1 105 ? 16.781 -14.375 -7.322 1.00 64.56 105 ASN A O 1
ATOM 870 N N . PHE A 1 106 ? 15.885 -12.883 -8.747 1.00 68.94 106 PHE A N 1
ATOM 871 C CA . PHE A 1 106 ? 16.610 -11.711 -8.258 1.00 68.94 106 PHE A CA 1
ATOM 872 C C . PHE A 1 106 ? 16.518 -11.530 -6.734 1.00 68.94 106 PHE A C 1
ATOM 874 O O . PHE A 1 106 ? 17.524 -11.345 -6.049 1.00 68.94 106 PHE A O 1
ATOM 881 N N . PHE A 1 107 ? 15.314 -11.620 -6.160 1.00 67.12 107 PHE A N 1
ATOM 882 C CA . PHE A 1 107 ? 15.148 -11.379 -4.725 1.00 67.12 107 PHE A CA 1
ATOM 883 C C . PHE A 1 107 ? 15.569 -12.565 -3.835 1.00 67.12 107 PHE A C 1
ATOM 885 O O . PHE A 1 107 ? 15.898 -12.353 -2.658 1.00 67.12 107 PHE A O 1
ATOM 892 N N . ASN A 1 108 ? 15.547 -13.797 -4.358 1.00 66.12 108 ASN A N 1
ATOM 893 C CA . ASN A 1 108 ? 15.917 -15.000 -3.604 1.00 66.12 108 ASN A CA 1
ATOM 894 C C . ASN A 1 108 ? 17.409 -15.354 -3.759 1.00 66.12 108 ASN A C 1
ATOM 896 O O . ASN A 1 108 ? 18.027 -15.761 -2.776 1.00 66.12 108 ASN A O 1
ATOM 900 N N . MET A 1 109 ? 17.998 -15.134 -4.939 1.00 62.91 109 MET A N 1
ATOM 901 C CA . MET A 1 109 ? 19.409 -15.368 -5.265 1.00 62.91 109 MET A CA 1
ATOM 902 C C . MET A 1 109 ? 19.956 -14.240 -6.167 1.00 62.91 109 MET A C 1
ATOM 904 O O . MET A 1 109 ? 19.908 -14.365 -7.390 1.00 62.91 109 MET A O 1
ATOM 908 N N . PRO A 1 110 ? 20.515 -13.155 -5.596 1.00 60.31 110 PRO A N 1
ATOM 909 C CA . PRO A 1 110 ? 21.016 -12.019 -6.381 1.00 60.31 110 PRO A CA 1
ATOM 910 C C . PRO A 1 110 ? 22.159 -12.400 -7.339 1.00 60.31 110 PRO A C 1
ATOM 912 O O . PRO A 1 110 ? 22.315 -11.781 -8.386 1.00 60.31 110 PRO A O 1
ATOM 915 N N . ASP A 1 111 ? 22.911 -13.458 -7.020 1.00 59.66 111 ASP A N 1
ATOM 916 C CA . ASP A 1 111 ? 24.056 -13.915 -7.816 1.00 59.66 111 ASP A CA 1
ATOM 917 C C . ASP A 1 111 ? 23.664 -14.885 -8.943 1.00 59.66 111 ASP A C 1
ATOM 919 O O . ASP A 1 111 ? 24.463 -15.143 -9.842 1.00 59.66 111 ASP A O 1
ATOM 923 N N . ALA A 1 112 ? 22.447 -15.443 -8.909 1.00 61.66 112 ALA A N 1
ATOM 924 C CA . ALA A 1 112 ? 22.019 -16.452 -9.877 1.00 61.66 112 ALA A CA 1
ATOM 925 C C . ALA A 1 112 ? 21.746 -15.845 -11.259 1.00 61.66 112 ALA A C 1
ATOM 927 O O . ALA A 1 112 ? 22.179 -16.417 -12.253 1.00 61.66 112 ALA A O 1
ATOM 928 N N . ASP A 1 113 ? 21.104 -14.673 -11.323 1.00 61.47 113 ASP A N 1
ATOM 929 C CA . ASP A 1 113 ? 20.874 -13.971 -12.596 1.00 61.47 113 ASP A CA 1
ATOM 930 C C . ASP A 1 113 ? 22.198 -13.468 -13.191 1.00 61.47 113 ASP A C 1
ATOM 932 O O . ASP A 1 113 ? 22.431 -13.639 -14.383 1.00 61.47 113 ASP A O 1
ATOM 936 N N . MET A 1 114 ? 23.117 -12.940 -12.368 1.00 62.28 114 MET A N 1
ATOM 937 C CA . MET A 1 114 ? 24.464 -12.557 -12.820 1.00 62.28 114 MET A CA 1
ATOM 938 C C . MET A 1 114 ? 25.217 -13.758 -13.399 1.00 62.28 114 MET A C 1
ATOM 940 O O . MET A 1 114 ? 25.837 -13.656 -14.454 1.00 62.28 114 MET A O 1
ATOM 944 N N . LYS A 1 115 ? 25.146 -14.911 -12.727 1.00 63.03 115 LYS A N 1
ATOM 945 C CA . LYS A 1 115 ? 25.768 -16.147 -13.200 1.00 63.03 115 LYS A CA 1
ATOM 946 C C . LYS A 1 115 ? 25.143 -16.629 -14.509 1.00 63.03 115 LYS A C 1
ATOM 948 O O . LYS A 1 115 ? 25.882 -17.010 -15.402 1.00 63.03 115 LYS A O 1
ATOM 953 N N . LEU A 1 116 ? 23.826 -16.521 -14.656 1.00 66.38 116 LEU A N 1
ATOM 954 C CA . LEU A 1 116 ? 23.112 -16.900 -15.875 1.00 66.38 116 LEU A CA 1
ATOM 955 C C . LEU A 1 116 ? 23.430 -15.955 -17.046 1.00 66.38 116 LEU A C 1
ATOM 957 O O . LEU A 1 116 ? 23.593 -16.413 -18.171 1.00 66.38 116 LEU A O 1
ATOM 961 N N . MET A 1 117 ? 23.603 -14.652 -16.791 1.00 64.25 117 MET A N 1
ATOM 962 C CA . MET A 1 117 ? 24.079 -13.699 -17.802 1.00 64.25 117 MET A CA 1
ATOM 963 C C . MET A 1 117 ? 25.547 -13.928 -18.177 1.00 64.25 117 MET A C 1
ATOM 965 O O . MET A 1 117 ? 25.897 -13.810 -19.347 1.00 64.25 117 MET A O 1
ATOM 969 N N . LEU A 1 118 ? 26.404 -14.273 -17.211 1.00 68.19 118 LEU A N 1
ATOM 970 C CA . LEU A 1 118 ? 27.800 -14.638 -17.465 1.00 68.19 118 LEU A CA 1
ATOM 971 C C . LEU A 1 118 ? 27.908 -15.952 -18.242 1.00 68.19 118 LEU A C 1
ATOM 973 O O . LEU A 1 118 ? 28.752 -16.055 -19.121 1.00 68.19 118 LEU A O 1
ATOM 977 N N . GLU A 1 119 ? 27.056 -16.931 -17.946 1.00 64.94 119 GLU A N 1
ATOM 978 C CA . GLU A 1 119 ? 26.979 -18.205 -18.664 1.00 64.94 119 GLU A CA 1
ATOM 979 C C . GLU A 1 119 ? 26.449 -18.003 -20.090 1.00 64.94 119 GLU A C 1
ATOM 981 O O . GLU A 1 119 ? 27.068 -18.494 -21.025 1.00 64.94 119 GLU A O 1
ATOM 986 N N . ALA A 1 120 ? 25.408 -17.185 -20.288 1.00 65.69 120 ALA A N 1
ATOM 987 C CA . ALA A 1 120 ? 24.907 -16.825 -21.619 1.00 65.69 120 ALA A CA 1
ATOM 988 C C . ALA A 1 120 ? 25.907 -15.990 -22.442 1.00 65.69 120 ALA A C 1
ATOM 990 O O . ALA A 1 120 ? 25.928 -16.078 -23.665 1.00 65.69 120 ALA A O 1
ATOM 991 N N . ALA A 1 121 ? 26.740 -15.173 -21.789 1.00 63.47 121 ALA A N 1
ATOM 992 C CA . ALA A 1 121 ? 27.821 -14.434 -22.445 1.00 63.47 121 ALA A CA 1
ATOM 993 C C . ALA A 1 121 ? 29.081 -15.290 -22.680 1.00 63.47 121 ALA A C 1
ATOM 995 O O . ALA A 1 121 ? 29.905 -14.943 -23.525 1.00 63.47 121 ALA A O 1
ATOM 996 N N . ALA A 1 122 ? 29.255 -16.372 -21.912 1.00 63.03 122 ALA A N 1
ATOM 997 C CA . ALA A 1 122 ? 30.335 -17.344 -22.071 1.00 63.03 122 ALA A CA 1
ATOM 998 C C . ALA A 1 122 ? 29.991 -18.442 -23.088 1.00 63.03 122 ALA A C 1
ATOM 1000 O O . ALA A 1 122 ? 30.903 -19.072 -23.632 1.00 63.03 122 ALA A O 1
ATOM 1001 N N . GLU A 1 123 ? 28.706 -18.667 -23.371 1.00 59.28 123 GLU A N 1
ATOM 1002 C CA . GLU A 1 123 ? 28.284 -19.427 -24.540 1.00 59.28 123 GLU A CA 1
ATOM 1003 C C . GLU A 1 123 ? 28.778 -18.712 -25.803 1.00 59.28 123 GLU A C 1
ATOM 1005 O O . GLU A 1 123 ? 28.588 -17.511 -26.005 1.00 59.28 123 GLU A O 1
ATOM 1010 N N . SER A 1 124 ? 29.502 -19.461 -26.636 1.00 61.19 124 SER A N 1
ATOM 1011 C CA . SER A 1 124 ? 29.999 -18.952 -27.912 1.00 61.19 124 SER A CA 1
ATOM 1012 C C . SER A 1 124 ? 28.805 -18.512 -28.769 1.00 61.19 124 SER A C 1
ATOM 1014 O O . SER A 1 124 ? 27.770 -19.182 -28.711 1.00 61.19 124 SER A O 1
ATOM 1016 N N . PRO A 1 125 ? 28.916 -17.421 -29.559 1.00 56.72 125 PRO A N 1
ATOM 1017 C CA . PRO A 1 125 ? 27.848 -17.008 -30.464 1.00 56.72 125 PRO A CA 1
ATOM 1018 C C . PRO A 1 125 ? 27.356 -18.219 -31.262 1.00 56.72 125 PRO A C 1
ATOM 1020 O O . PRO A 1 125 ? 28.205 -19.015 -31.680 1.00 56.72 125 PRO A O 1
ATOM 1023 N N . PRO A 1 126 ? 26.034 -18.392 -31.459 1.00 57.12 126 PRO A N 1
ATOM 1024 C CA . PRO A 1 126 ? 25.526 -19.520 -32.223 1.00 57.12 126 PRO A CA 1
ATOM 1025 C C . PRO A 1 126 ? 26.246 -19.560 -33.569 1.00 57.12 126 PRO A C 1
ATOM 1027 O O . PRO A 1 126 ? 26.323 -18.549 -34.272 1.00 57.12 126 PRO A O 1
ATOM 1030 N N . GLU A 1 127 ? 26.830 -20.715 -33.878 1.00 46.94 127 GLU A N 1
ATOM 1031 C CA . GLU A 1 127 ? 27.558 -20.936 -35.117 1.00 46.94 127 GLU A CA 1
ATOM 1032 C C . GLU A 1 127 ? 26.595 -20.660 -36.279 1.00 46.94 127 GLU A C 1
ATOM 1034 O O . GLU A 1 127 ? 25.554 -21.311 -36.414 1.00 46.94 127 GLU A O 1
ATOM 1039 N N . VAL A 1 128 ? 26.897 -19.622 -37.065 1.00 46.22 128 VAL A N 1
ATOM 1040 C CA . VAL A 1 128 ? 26.103 -19.245 -38.234 1.00 46.22 128 VAL A CA 1
ATOM 1041 C C . VAL A 1 128 ? 26.262 -20.370 -39.248 1.00 46.22 128 VAL A C 1
ATOM 1043 O O . VAL A 1 128 ? 27.257 -20.443 -39.962 1.00 46.22 128 VAL A O 1
ATOM 1046 N N . THR A 1 129 ? 25.296 -21.279 -39.289 1.00 41.94 129 THR A N 1
ATOM 1047 C CA . THR A 1 129 ? 25.181 -22.235 -40.386 1.00 41.94 129 THR A CA 1
ATOM 1048 C C . THR A 1 129 ? 24.490 -21.512 -41.534 1.00 41.94 129 THR A C 1
ATOM 1050 O O . THR A 1 129 ? 23.276 -21.313 -41.540 1.00 41.94 129 THR A O 1
ATOM 1053 N N . GLU A 1 130 ? 25.300 -21.029 -42.479 1.00 37.75 130 GLU A N 1
ATOM 1054 C CA . GLU A 1 130 ? 24.822 -20.540 -43.771 1.00 37.75 130 GLU A CA 1
ATOM 1055 C C . GLU A 1 130 ? 24.134 -21.701 -44.498 1.00 37.75 130 GLU A C 1
ATOM 1057 O O . GLU A 1 130 ? 24.776 -22.606 -45.027 1.00 37.75 130 GLU A O 1
ATOM 1062 N N . ASN A 1 131 ? 22.803 -21.694 -44.501 1.00 40.22 131 ASN A N 1
ATOM 1063 C CA . ASN A 1 131 ? 22.022 -22.591 -45.341 1.00 40.22 131 ASN A CA 1
ATOM 1064 C C . ASN A 1 131 ? 21.957 -21.982 -46.750 1.00 40.22 131 ASN A C 1
ATOM 1066 O O . ASN A 1 131 ? 21.555 -20.828 -46.901 1.00 40.22 131 ASN A O 1
ATOM 1070 N N . GLU A 1 132 ? 22.313 -22.759 -47.778 1.00 46.44 132 GLU A N 1
ATOM 1071 C CA . GLU A 1 132 ? 22.413 -22.365 -49.201 1.00 46.44 132 GLU A CA 1
ATOM 1072 C C . GLU A 1 132 ? 21.085 -21.958 -49.887 1.00 46.44 132 GLU A C 1
ATOM 1074 O O . GLU A 1 132 ? 20.948 -22.039 -51.107 1.00 46.44 132 GLU A O 1
ATOM 1079 N N . GLN A 1 133 ? 20.077 -21.496 -49.151 1.00 45.19 133 GLN A N 1
ATOM 1080 C CA . GLN A 1 133 ? 18.851 -20.938 -49.721 1.00 45.19 133 GLN A CA 1
ATOM 1081 C C . GLN A 1 133 ? 18.472 -19.693 -48.922 1.00 45.19 133 GLN A C 1
ATOM 1083 O O . GLN A 1 133 ? 18.013 -19.787 -47.787 1.00 45.19 133 GLN A O 1
ATOM 1088 N N . GLY A 1 134 ? 18.744 -18.526 -49.515 1.00 37.84 134 GLY A N 1
ATOM 1089 C CA . GLY A 1 134 ? 18.727 -17.203 -48.888 1.00 37.84 134 GLY A CA 1
ATOM 1090 C C . GLY A 1 134 ? 17.372 -16.741 -48.350 1.00 37.84 134 GLY A C 1
ATOM 1091 O O . GLY A 1 134 ? 16.747 -15.861 -48.929 1.00 37.84 134 GLY A O 1
ATOM 1092 N N . GLY A 1 135 ? 16.964 -17.284 -47.205 1.00 36.47 135 GLY A N 1
ATOM 1093 C CA . GLY A 1 135 ? 15.918 -16.744 -46.344 1.00 36.47 135 GLY A CA 1
ATOM 1094 C C . GLY A 1 135 ? 16.428 -16.630 -44.907 1.00 36.47 135 GLY A C 1
ATOM 1095 O O . GLY A 1 135 ? 16.829 -17.623 -44.302 1.00 36.47 135 GLY A O 1
ATOM 1096 N N . LEU A 1 136 ? 16.419 -15.417 -44.346 1.00 39.50 136 LEU A N 1
ATOM 1097 C CA . LEU A 1 136 ? 16.803 -15.159 -42.954 1.00 39.50 136 LEU A CA 1
ATOM 1098 C C . LEU A 1 136 ? 15.681 -15.618 -42.008 1.00 39.50 136 LEU A C 1
ATOM 1100 O O . LEU A 1 136 ? 14.747 -14.876 -41.717 1.00 39.50 136 LEU A O 1
ATOM 1104 N N . SER A 1 137 ? 15.778 -16.850 -41.511 1.00 40.44 137 SER A N 1
ATOM 1105 C CA . SER A 1 137 ? 14.942 -17.342 -40.410 1.00 40.44 137 SER A CA 1
ATOM 1106 C C . SER A 1 137 ? 15.682 -17.167 -39.085 1.00 40.44 137 SER A C 1
ATOM 1108 O O . SER A 1 137 ? 16.685 -17.834 -38.840 1.00 40.44 137 SER A O 1
ATOM 1110 N N . LEU A 1 138 ? 15.169 -16.303 -38.206 1.00 41.28 138 LEU A N 1
ATOM 1111 C CA . LEU A 1 138 ? 15.664 -16.156 -36.837 1.00 41.28 138 LEU A CA 1
ATOM 1112 C C . LEU A 1 138 ? 14.859 -17.070 -35.908 1.00 41.28 138 LEU A C 1
ATOM 1114 O O . LEU A 1 138 ? 13.716 -16.791 -35.541 1.00 41.28 138 LEU A O 1
ATOM 1118 N N . THR A 1 139 ? 15.469 -18.184 -35.522 1.00 43.97 139 THR A N 1
ATOM 1119 C CA . THR A 1 139 ? 14.985 -19.053 -34.446 1.00 43.97 139 THR A CA 1
ATOM 1120 C C . THR A 1 139 ? 15.673 -18.681 -33.144 1.00 43.97 139 THR A C 1
ATOM 1122 O O . THR A 1 139 ? 16.862 -18.944 -32.975 1.00 43.97 139 THR A O 1
ATOM 1125 N N . CYS A 1 140 ? 14.922 -18.102 -32.208 1.00 41.94 140 CYS A N 1
ATOM 1126 C CA . CYS A 1 140 ? 15.393 -17.887 -30.844 1.00 41.94 140 CYS A CA 1
ATOM 1127 C C . CYS A 1 140 ? 14.957 -19.077 -29.984 1.00 41.94 140 CYS A C 1
ATOM 1129 O O . CYS A 1 140 ? 13.765 -19.289 -29.740 1.00 41.94 140 CYS A O 1
ATOM 1131 N N . CYS A 1 141 ? 15.931 -19.861 -29.529 1.00 42.03 141 CYS A N 1
ATOM 1132 C CA . CYS A 1 141 ? 15.705 -20.988 -28.634 1.00 42.03 141 CYS A CA 1
ATOM 1133 C C . CYS A 1 141 ? 16.127 -20.632 -27.210 1.00 42.03 141 CYS A C 1
ATOM 1135 O O . CYS A 1 141 ? 17.278 -20.295 -26.957 1.00 42.03 141 CYS A O 1
ATOM 1137 N N . HIS A 1 142 ? 15.176 -20.733 -26.281 1.00 37.47 142 HIS A N 1
ATOM 1138 C CA . HIS A 1 142 ? 15.409 -20.697 -24.842 1.00 37.47 142 HIS A CA 1
ATOM 1139 C C . HIS A 1 142 ? 15.405 -22.146 -24.314 1.00 37.47 142 HIS A C 1
ATOM 1141 O O . HIS A 1 142 ? 14.669 -22.974 -24.8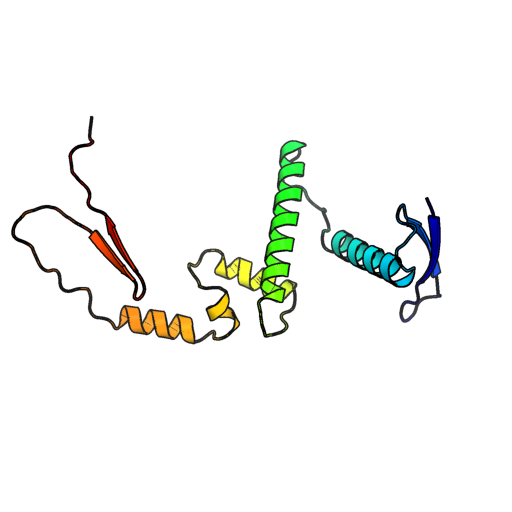56 1.00 37.47 142 HIS A O 1
ATOM 1147 N N . PRO A 1 143 ? 16.117 -22.492 -23.224 1.00 40.81 143 PRO A N 1
ATOM 1148 C CA . PRO A 1 143 ? 16.228 -23.870 -22.715 1.00 40.81 143 PRO A CA 1
ATOM 1149 C C . PRO A 1 143 ? 14.923 -24.629 -22.390 1.00 40.81 143 PRO A C 1
ATOM 1151 O O . PRO A 1 143 ? 14.982 -25.814 -22.093 1.00 40.81 143 PRO A O 1
ATOM 1154 N N . ASN A 1 144 ? 13.747 -23.994 -22.451 1.00 36.12 144 ASN A N 1
ATOM 1155 C CA . ASN A 1 144 ? 12.452 -24.654 -22.227 1.00 36.12 144 ASN A CA 1
ATOM 1156 C C . ASN A 1 144 ? 11.439 -24.464 -23.372 1.00 36.12 144 ASN A C 1
ATOM 1158 O O . ASN A 1 144 ? 10.326 -24.974 -23.272 1.00 36.12 144 ASN A O 1
ATOM 1162 N N . TYR A 1 145 ? 11.778 -23.727 -24.435 1.00 36.41 145 TYR A N 1
ATOM 1163 C CA . TYR A 1 145 ? 10.947 -23.590 -25.635 1.00 36.41 145 TYR A CA 1
ATOM 1164 C C . TYR A 1 145 ? 11.743 -22.931 -26.770 1.00 36.41 145 TYR A C 1
ATOM 1166 O O . TYR A 1 145 ? 12.533 -22.014 -26.548 1.00 36.41 145 TYR A O 1
ATOM 1174 N N . CYS A 1 146 ? 11.490 -23.366 -28.001 1.00 37.22 146 CYS A N 1
ATOM 1175 C CA . CYS A 1 146 ? 11.997 -22.707 -29.200 1.00 37.22 146 CYS A CA 1
ATOM 1176 C C . CYS A 1 146 ? 10.860 -21.961 -29.888 1.00 37.22 146 CYS A C 1
ATOM 1178 O O . CYS A 1 146 ? 9.801 -22.541 -30.133 1.00 37.22 146 CYS A O 1
ATOM 1180 N N . VAL A 1 147 ? 11.090 -20.688 -30.214 1.00 38.44 147 VAL A N 1
ATOM 1181 C CA . VAL A 1 147 ? 10.188 -19.909 -31.063 1.00 38.44 147 VAL A CA 1
ATOM 1182 C C . VAL A 1 147 ? 10.870 -19.715 -32.408 1.00 38.44 147 VAL A C 1
ATOM 1184 O O . VAL A 1 147 ? 11.918 -19.076 -32.505 1.00 38.44 147 VAL A O 1
ATOM 1187 N N . SER A 1 148 ? 10.277 -20.287 -33.450 1.00 39.12 148 SER A N 1
ATOM 1188 C CA . SER A 1 148 ? 10.654 -20.023 -34.833 1.00 39.12 148 SER A CA 1
ATOM 1189 C C . SER A 1 148 ? 9.798 -18.886 -35.373 1.00 39.12 148 SER A C 1
ATOM 1191 O O . SER A 1 148 ? 8.577 -18.998 -35.467 1.00 39.12 148 SER A O 1
ATOM 1193 N N . MET A 1 149 ? 10.440 -17.774 -35.728 1.00 35.84 149 MET A N 1
ATOM 1194 C CA . MET A 1 149 ? 9.796 -16.699 -36.473 1.00 35.84 149 MET A CA 1
ATOM 1195 C C . MET A 1 149 ? 10.324 -16.757 -37.904 1.00 35.84 149 MET A C 1
ATOM 1197 O O . MET A 1 149 ? 11.439 -16.331 -38.195 1.00 35.84 149 MET A O 1
ATOM 1201 N N . SER A 1 150 ? 9.526 -17.356 -38.787 1.00 41.09 150 SER A N 1
ATOM 1202 C CA . SER A 1 150 ? 9.765 -17.329 -40.228 1.00 41.09 150 SER A CA 1
ATOM 1203 C C . SER A 1 150 ? 9.137 -16.053 -40.780 1.00 41.09 150 SER A C 1
ATOM 1205 O O . SER A 1 150 ? 7.923 -15.865 -40.694 1.00 41.09 150 SER A O 1
ATOM 1207 N N . TRP A 1 151 ? 9.973 -15.157 -41.298 1.00 39.47 151 TRP A N 1
ATOM 1208 C CA . TRP A 1 151 ? 9.519 -14.039 -42.113 1.00 39.47 151 TRP A CA 1
ATOM 1209 C C . TRP A 1 151 ? 9.421 -14.524 -43.557 1.00 39.47 151 TRP A C 1
ATOM 1211 O O . TRP A 1 151 ? 10.422 -14.940 -44.134 1.00 39.47 151 TRP A O 1
ATOM 1221 N N . ASN A 1 152 ? 8.216 -14.490 -44.123 1.00 36.31 152 ASN A N 1
ATOM 1222 C CA . ASN A 1 152 ? 8.015 -14.632 -45.561 1.00 36.31 152 ASN A CA 1
ATOM 1223 C C . ASN A 1 152 ? 8.006 -13.216 -46.154 1.00 36.31 152 ASN A C 1
ATOM 1225 O O . ASN A 1 152 ? 7.227 -12.379 -45.695 1.00 36.31 152 ASN A O 1
ATOM 1229 N N . GLU A 1 153 ? 8.841 -12.939 -47.154 1.00 43.06 153 GLU A N 1
ATOM 1230 C CA . GLU A 1 153 ? 8.919 -11.637 -47.844 1.00 43.06 153 GLU A CA 1
ATOM 1231 C C . GLU A 1 153 ? 7.700 -11.336 -48.752 1.00 43.06 153 GLU A C 1
ATOM 1233 O O . GLU A 1 153 ? 7.815 -10.608 -49.730 1.00 43.06 153 GLU A O 1
ATOM 1238 N N . ASP A 1 154 ? 6.503 -11.839 -48.430 1.00 40.38 154 ASP A N 1
ATOM 1239 C CA . ASP A 1 154 ? 5.307 -11.705 -49.282 1.00 40.38 154 ASP A CA 1
ATOM 1240 C C . ASP A 1 154 ? 4.265 -10.691 -48.769 1.00 40.38 154 ASP A C 1
ATOM 1242 O O . ASP A 1 154 ? 3.116 -10.705 -49.204 1.00 40.38 154 ASP A O 1
ATOM 1246 N N . PHE A 1 155 ? 4.621 -9.780 -47.859 1.00 39.25 155 PHE A N 1
ATOM 1247 C CA . PHE A 1 155 ? 3.705 -8.712 -47.423 1.00 39.25 155 PHE A CA 1
ATOM 1248 C C . PHE A 1 155 ? 4.387 -7.339 -47.367 1.00 39.25 155 PHE A C 1
ATOM 1250 O O . PHE A 1 155 ? 4.525 -6.717 -46.317 1.00 39.25 155 PHE A O 1
ATOM 1257 N N . TYR A 1 156 ? 4.769 -6.850 -48.545 1.00 31.08 156 TYR A N 1
ATOM 1258 C CA . TYR A 1 156 ? 4.798 -5.422 -48.852 1.00 31.08 156 TYR A CA 1
ATOM 1259 C C . TYR A 1 156 ? 3.876 -5.177 -50.056 1.00 31.08 156 TYR A C 1
ATOM 1261 O O . TYR A 1 156 ? 4.243 -5.451 -51.197 1.00 31.08 156 TYR A O 1
ATOM 1269 N N . VAL A 1 157 ? 2.669 -4.673 -49.782 1.00 38.69 157 VAL A N 1
ATOM 1270 C CA . VAL A 1 157 ? 1.876 -3.843 -50.705 1.00 38.69 157 VAL A CA 1
ATOM 1271 C C . VAL A 1 157 ? 1.697 -2.494 -50.034 1.00 38.69 157 VAL A C 1
ATOM 1273 O O . VAL A 1 157 ? 1.352 -2.500 -48.829 1.00 38.69 157 VAL A O 1
#

Foldseek 3Di:
DDKAWDWDDDVPDDTDIDIDDDPDDPDDNVVVVVVVVVVVVVVVVDPPPDQPDDDPVSVVVVVVVVVVVVVVLVVLCVLAPDRDDSVRSVVVCVVCVPPPDDSRCCRVPVVPVVVVVVVVVVPDDPDPPPDPPDFDWDWDDDPVDIDTDGDDPPDDD

Organism: NCBI:txid1703337

Radius of gyration: 26.57 Å; chains: 1; bounding box: 57×44×77 Å